Protein AF-A0A521PGP9-F1 (afdb_monomer)

Sequence (151 aa):
MDARTLQEIVEIQVERLSGGAPICATVFEGVVTLTGAVQNDMRRLMIEQELLRLPEVLDVHNHLHVPTHAGDLRTQLLALLEREGVAIAGVRIEAADGAVALSGQATSWFDRDAIERLAWTLPGVRSVENRVGLPPGAVEPDGEGVEISQV

pLDDT: mean 77.93, std 11.8, range [38.09, 90.62]

Secondary structure (DSSP, 8-state):
--HHHHHHHHHHHHHHHHTT--EEEEEETTEEEEEEE-S-HHHHHHHHHHHHTSTT--EEEEEEE-----S-HHHHHHHHHHHHT---TTEEEEEETTEEEEEEE-SSHHHHHHHHHHHHHSTT--EEEEEEEPPTT--------------

Structure (mmCIF, N/CA/C/O backbone):
data_AF-A0A521PGP9-F1
#
_entry.id   AF-A0A521PGP9-F1
#
loop_
_atom_site.group_PDB
_atom_site.id
_atom_site.type_symbol
_atom_site.label_atom_id
_atom_site.label_alt_id
_atom_site.label_comp_id
_atom_site.label_asym_id
_atom_site.label_entity_id
_atom_site.label_seq_id
_atom_site.pdbx_PDB_ins_code
_atom_site.Cartn_x
_atom_site.Cartn_y
_atom_site.Cartn_z
_atom_site.occupancy
_atom_site.B_iso_or_equiv
_atom_site.auth_seq_id
_atom_site.auth_comp_id
_atom_site.auth_asym_id
_atom_site.auth_atom_id
_atom_site.pdbx_PDB_model_num
ATOM 1 N N . MET A 1 1 ? -11.113 -7.554 28.608 1.00 63.53 1 MET A N 1
ATOM 2 C CA . MET A 1 1 ? -10.274 -6.346 28.595 1.00 63.53 1 MET A CA 1
ATOM 3 C C . MET A 1 1 ? -11.231 -5.181 28.352 1.00 63.53 1 MET A C 1
ATOM 5 O O . MET A 1 1 ? -12.329 -5.393 27.850 1.00 63.53 1 MET A O 1
ATOM 9 N N . ASP A 1 2 ? -10.977 -4.010 28.935 1.00 79.38 2 ASP A N 1
ATOM 10 C CA . ASP A 1 2 ? -11.988 -2.944 28.953 1.00 79.38 2 ASP A CA 1
ATOM 11 C C . ASP A 1 2 ? -12.092 -2.268 27.577 1.00 79.38 2 ASP A C 1
ATOM 13 O O . ASP A 1 2 ? -11.083 -2.095 26.893 1.00 79.38 2 ASP A O 1
ATOM 17 N N . ALA A 1 3 ? -13.291 -1.819 27.184 1.00 71.69 3 ALA A N 1
ATOM 18 C CA . ALA A 1 3 ? -13.525 -1.185 25.875 1.00 71.69 3 ALA A CA 1
ATOM 19 C C . ALA A 1 3 ? -12.586 0.008 25.601 1.00 71.69 3 ALA A C 1
ATOM 21 O O . ALA A 1 3 ? -12.207 0.267 24.462 1.00 71.69 3 ALA A O 1
ATOM 22 N N . ARG A 1 4 ? -12.163 0.703 26.665 1.00 79.12 4 ARG A N 1
ATOM 23 C CA . ARG A 1 4 ? -11.192 1.804 26.606 1.00 79.12 4 ARG A CA 1
ATOM 24 C C . ARG A 1 4 ? -9.796 1.328 26.195 1.00 79.12 4 ARG A C 1
ATOM 26 O O . ARG A 1 4 ? -9.182 1.928 25.325 1.00 79.12 4 ARG A O 1
ATOM 33 N N . THR A 1 5 ? -9.341 0.220 26.777 1.00 85.50 5 THR A N 1
ATOM 34 C CA . THR A 1 5 ? -8.040 -0.389 26.477 1.00 85.50 5 THR A CA 1
ATOM 35 C C . THR A 1 5 ? -8.012 -0.956 25.063 1.00 85.50 5 THR A C 1
ATOM 37 O O . THR A 1 5 ? -7.015 -0.805 24.364 1.00 85.50 5 THR A O 1
ATOM 40 N N . LEU A 1 6 ? -9.113 -1.570 24.614 1.00 83.69 6 LEU A N 1
ATOM 41 C CA . LEU A 1 6 ? -9.234 -2.033 23.232 1.00 83.69 6 LEU A CA 1
ATOM 42 C C . LEU A 1 6 ? -9.138 -0.867 22.247 1.00 83.69 6 LEU A C 1
ATOM 44 O O . LEU A 1 6 ? -8.407 -0.961 21.264 1.00 83.69 6 LEU A O 1
ATOM 48 N N . GLN A 1 7 ? -9.820 0.243 22.535 1.00 84.75 7 GLN A N 1
ATOM 49 C CA . GLN A 1 7 ? -9.744 1.429 21.695 1.00 84.75 7 GLN A CA 1
ATOM 50 C C . GLN A 1 7 ? -8.325 2.010 21.622 1.00 84.75 7 GLN A C 1
ATOM 52 O O . GLN A 1 7 ? -7.854 2.277 20.520 1.00 84.75 7 GLN A O 1
ATOM 57 N N . GLU A 1 8 ? -7.615 2.132 22.746 1.00 85.38 8 GLU A N 1
ATOM 58 C CA . GLU A 1 8 ? -6.223 2.607 22.745 1.00 85.38 8 GLU A CA 1
ATOM 59 C C . GLU A 1 8 ? -5.308 1.712 21.893 1.00 85.38 8 GLU A C 1
ATOM 61 O O . GLU A 1 8 ? -4.505 2.216 21.108 1.00 85.38 8 GLU A O 1
ATOM 66 N N . ILE A 1 9 ? -5.450 0.384 21.982 1.00 86.69 9 ILE A N 1
ATOM 67 C CA . ILE A 1 9 ? -4.660 -0.550 21.163 1.00 86.69 9 ILE A CA 1
ATOM 68 C C . ILE A 1 9 ? -4.977 -0.385 19.677 1.00 86.69 9 ILE A C 1
ATOM 70 O O . ILE A 1 9 ? -4.061 -0.363 18.852 1.00 86.69 9 ILE A O 1
ATOM 74 N N . VAL A 1 10 ? -6.260 -0.272 19.332 1.00 87.00 10 VAL A N 1
ATOM 75 C CA . VAL A 1 10 ? -6.703 -0.082 17.949 1.00 87.00 10 VAL A CA 1
ATOM 76 C C . VAL A 1 10 ? -6.171 1.234 17.385 1.00 87.00 10 VAL A C 1
ATOM 78 O O . VAL A 1 10 ? -5.618 1.222 16.287 1.00 87.00 10 VAL A O 1
ATOM 81 N N . GLU A 1 11 ? -6.269 2.343 18.123 1.00 84.19 11 GLU A N 1
ATOM 82 C CA . GLU A 1 11 ? -5.721 3.638 17.696 1.00 84.19 11 GLU A CA 1
ATOM 83 C C . GLU A 1 11 ? -4.210 3.552 17.447 1.00 84.19 11 GLU A C 1
ATOM 85 O O . GLU A 1 11 ? -3.751 3.937 16.372 1.00 84.19 11 GLU A O 1
ATOM 90 N N . ILE A 1 12 ? -3.445 2.944 18.361 1.00 86.31 12 ILE A N 1
ATOM 91 C CA . ILE A 1 12 ? -1.990 2.774 18.205 1.00 86.31 12 ILE A CA 1
ATOM 92 C C . ILE A 1 12 ? -1.647 1.918 16.973 1.00 86.31 12 ILE A C 1
ATOM 94 O O . ILE A 1 12 ? -0.735 2.255 16.212 1.00 86.31 12 ILE A O 1
ATOM 98 N N . GLN A 1 13 ? -2.356 0.805 16.752 1.00 84.69 13 GLN A N 1
ATOM 99 C CA . GLN A 1 13 ? -2.129 -0.055 15.585 1.00 84.69 13 GLN A CA 1
ATOM 100 C C . GLN A 1 13 ? -2.447 0.674 14.282 1.00 84.69 13 GLN A C 1
ATOM 102 O O . GLN A 1 13 ? -1.658 0.632 13.336 1.00 84.69 13 GLN A O 1
ATOM 107 N N . VAL A 1 14 ? -3.582 1.372 14.240 1.00 84.62 14 VAL A N 1
ATOM 108 C CA . VAL A 1 14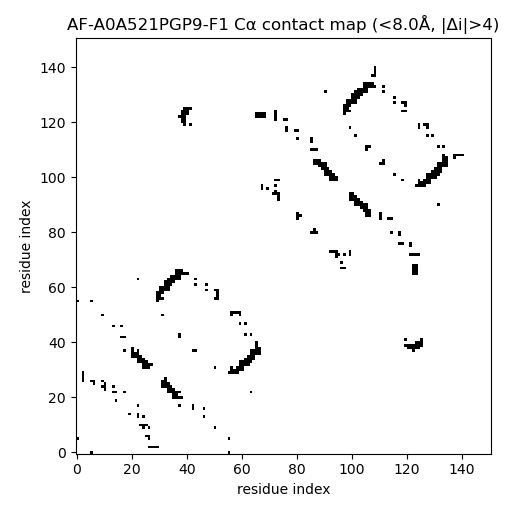 ? -4.018 2.120 13.062 1.00 84.62 14 VAL A CA 1
ATOM 109 C C . VAL A 1 14 ? -3.051 3.255 12.755 1.00 84.62 14 VAL A C 1
ATOM 111 O O . VAL A 1 14 ? -2.688 3.412 11.595 1.00 84.62 14 VAL A O 1
ATOM 114 N N . GLU A 1 15 ? -2.563 3.992 13.751 1.00 81.69 15 GLU A N 1
ATOM 115 C CA . GLU A 1 15 ? -1.580 5.065 13.554 1.00 81.69 15 GLU A CA 1
ATOM 116 C C . GLU A 1 15 ? -0.253 4.541 12.983 1.00 81.69 15 GLU A C 1
ATOM 118 O O . GLU A 1 15 ? 0.360 5.147 12.101 1.00 81.69 15 GLU A O 1
ATOM 123 N N . ARG A 1 16 ? 0.161 3.348 13.412 1.00 82.06 16 ARG A N 1
ATOM 124 C CA . ARG A 1 16 ? 1.368 2.693 12.902 1.00 82.06 16 ARG A CA 1
ATOM 125 C C . ARG A 1 16 ? 1.200 2.206 11.459 1.00 82.06 16 ARG A C 1
ATOM 127 O O . ARG A 1 16 ? 2.120 2.322 10.650 1.00 82.06 16 ARG A O 1
ATOM 134 N N . LEU A 1 17 ? 0.024 1.678 11.122 1.00 76.81 17 LEU A N 1
ATOM 135 C CA . LEU A 1 17 ? -0.290 1.149 9.790 1.00 76.81 17 LEU A CA 1
ATOM 136 C C . LEU A 1 17 ? -0.684 2.245 8.787 1.00 76.81 17 LEU A C 1
ATOM 138 O O . LEU A 1 17 ? -0.480 2.081 7.583 1.00 76.81 17 LEU A O 1
ATOM 142 N N . SER A 1 18 ? -1.209 3.377 9.262 1.00 71.62 18 SER A N 1
ATOM 143 C CA . SER A 1 18 ? -1.638 4.506 8.433 1.00 71.62 18 SER A CA 1
ATOM 144 C C . SER A 1 18 ? -0.465 5.231 7.779 1.00 71.62 18 SER A C 1
ATOM 146 O O . SER A 1 18 ? -0.644 5.870 6.741 1.00 71.62 18 SER A O 1
ATOM 148 N N . GLY A 1 19 ? 0.752 5.115 8.332 1.00 69.50 19 GLY A N 1
ATOM 149 C CA . GLY A 1 19 ? 1.980 5.734 7.820 1.00 69.50 19 GLY A CA 1
ATOM 150 C C . GLY A 1 19 ? 1.809 7.216 7.481 1.00 69.50 19 GLY A C 1
ATOM 151 O O . GLY A 1 19 ? 2.234 7.641 6.408 1.00 69.50 19 GLY A O 1
ATOM 152 N N . GLY A 1 20 ? 1.119 7.955 8.355 1.00 68.69 20 GLY A N 1
ATOM 153 C CA . GLY A 1 20 ? 0.852 9.389 8.210 1.00 68.69 20 GLY A CA 1
ATOM 154 C C . GLY A 1 20 ? -0.462 9.750 7.510 1.00 68.69 20 GLY A C 1
ATOM 155 O O . GLY A 1 20 ? -0.737 10.934 7.325 1.00 68.69 20 GLY A O 1
ATOM 156 N N . ALA A 1 21 ? -1.284 8.773 7.116 1.00 72.31 21 ALA A N 1
ATOM 157 C CA . ALA A 1 21 ? -2.621 9.046 6.599 1.00 72.31 21 ALA A CA 1
ATOM 158 C C . ALA A 1 21 ? -3.607 9.362 7.746 1.00 72.31 21 ALA A C 1
ATOM 160 O O . ALA A 1 21 ? -3.575 8.679 8.773 1.00 72.31 21 ALA A O 1
ATOM 161 N N . PRO A 1 22 ? -4.505 10.355 7.587 1.00 76.62 22 PRO A N 1
ATOM 162 C CA . PRO A 1 22 ? -5.532 10.643 8.580 1.00 76.62 22 PRO A CA 1
ATOM 163 C C . PRO A 1 22 ? -6.598 9.540 8.545 1.00 76.62 22 PRO A C 1
ATOM 165 O O . PRO A 1 22 ? -7.516 9.562 7.719 1.00 76.62 22 PRO A O 1
ATOM 168 N N . ILE A 1 23 ? -6.444 8.556 9.429 1.00 85.44 23 ILE A N 1
ATOM 169 C CA . ILE A 1 23 ? -7.394 7.463 9.631 1.00 85.44 23 ILE A CA 1
ATOM 170 C C . ILE A 1 23 ? -7.990 7.599 11.028 1.00 85.44 23 ILE A C 1
ATOM 172 O O . ILE A 1 23 ? -7.259 7.640 12.013 1.00 85.44 23 ILE A O 1
ATOM 176 N N . CYS A 1 24 ? -9.315 7.637 11.112 1.00 85.25 24 CYS A N 1
ATOM 177 C CA . CYS A 1 24 ? -10.045 7.552 12.367 1.00 85.25 24 CYS A CA 1
ATOM 178 C C . CYS A 1 24 ? -10.536 6.120 12.572 1.00 85.25 24 CYS A C 1
ATOM 180 O O . CYS A 1 24 ? -11.234 5.564 11.719 1.00 85.25 24 CYS A O 1
ATOM 182 N N . ALA A 1 25 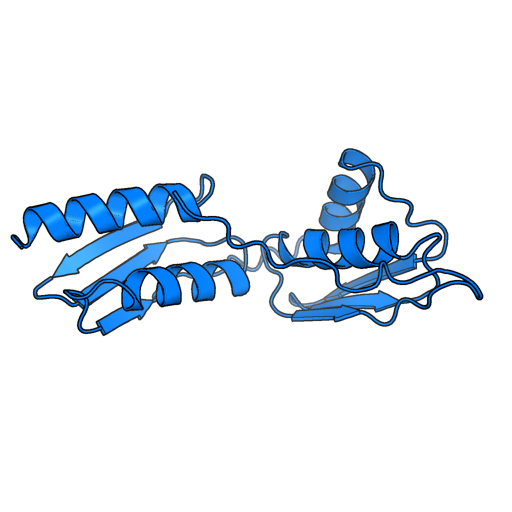? -10.196 5.551 13.725 1.00 88.06 25 ALA A N 1
ATOM 183 C CA . ALA A 1 25 ? -10.699 4.267 14.181 1.00 88.06 25 ALA A CA 1
ATOM 184 C C . ALA A 1 25 ? -11.577 4.471 15.415 1.00 88.06 25 ALA A C 1
ATOM 186 O O . ALA A 1 25 ? -11.268 5.281 16.287 1.00 88.06 25 ALA A O 1
ATOM 187 N N . THR A 1 26 ? -12.699 3.768 15.486 1.00 88.00 26 THR A N 1
ATOM 188 C CA . THR A 1 26 ? -13.610 3.841 16.631 1.00 88.00 26 THR A CA 1
ATOM 189 C C . THR A 1 26 ? -14.061 2.442 16.985 1.00 88.00 26 THR A C 1
ATOM 191 O O . THR A 1 26 ? -14.424 1.674 16.097 1.00 88.00 26 THR A O 1
ATOM 194 N N . VAL A 1 27 ? -14.032 2.105 18.272 1.00 88.31 27 VAL A N 1
ATOM 195 C CA . VAL A 1 27 ? -14.418 0.780 18.753 1.00 88.31 27 VAL A CA 1
ATOM 196 C C . VAL A 1 27 ? -15.715 0.894 19.535 1.00 88.31 27 VAL A C 1
ATOM 198 O O . VAL A 1 27 ? -15.813 1.680 20.475 1.00 88.31 27 VAL A O 1
ATOM 201 N N . PHE A 1 28 ? -16.715 0.107 19.157 1.00 85.50 28 PHE A N 1
ATOM 202 C CA . PHE A 1 28 ? -18.002 0.077 19.837 1.00 85.50 28 PHE A CA 1
ATOM 203 C C . PHE A 1 28 ? -18.471 -1.367 19.999 1.00 85.50 28 PHE A C 1
ATOM 205 O O . PHE A 1 28 ? -18.683 -2.058 19.010 1.00 85.50 28 PHE A O 1
ATOM 212 N N . GLU A 1 29 ? -18.593 -1.834 21.245 1.00 85.31 29 GLU A N 1
ATOM 213 C CA . GLU A 1 29 ? -19.044 -3.199 21.579 1.00 85.31 29 GLU A CA 1
ATOM 214 C C . GLU A 1 29 ? -18.307 -4.319 20.808 1.00 85.31 29 GLU A C 1
ATOM 216 O O . GLU A 1 29 ? -18.907 -5.304 20.392 1.00 85.31 29 GLU A O 1
ATOM 221 N N . GLY A 1 30 ? -16.993 -4.167 20.599 1.00 83.12 30 GLY A N 1
ATOM 222 C CA . GLY A 1 30 ? -16.168 -5.128 19.850 1.00 83.12 30 GLY A CA 1
ATOM 223 C C . GLY A 1 30 ? -16.215 -4.958 18.326 1.00 83.12 30 GLY A C 1
ATOM 224 O O . GLY A 1 30 ? -15.505 -5.664 17.618 1.00 83.12 30 GLY A O 1
ATOM 225 N N . VAL A 1 31 ? -16.993 -4.010 17.802 1.00 88.88 31 VAL A N 1
ATOM 226 C CA . VAL A 1 31 ? -16.997 -3.646 16.380 1.00 88.88 31 VAL A CA 1
ATOM 227 C C . VAL A 1 31 ? -16.048 -2.475 16.152 1.00 88.88 31 VAL A C 1
ATOM 229 O O . VAL A 1 31 ? -16.197 -1.414 16.763 1.00 88.88 31 VAL A O 1
ATOM 232 N N . VAL A 1 32 ? -15.076 -2.645 15.257 1.00 90.00 32 VAL A N 1
ATOM 233 C CA . VAL A 1 32 ? -14.126 -1.590 14.889 1.00 90.00 32 VAL A CA 1
ATOM 234 C C . VAL A 1 32 ? -14.587 -0.920 13.607 1.00 90.00 32 VAL A C 1
ATOM 236 O O . VAL A 1 32 ? -14.661 -1.547 12.559 1.00 90.00 32 VAL A O 1
ATOM 239 N N . THR A 1 33 ? -14.871 0.374 13.662 1.00 90.62 33 THR A N 1
ATOM 240 C CA . THR A 1 33 ? -15.203 1.176 12.483 1.00 90.62 33 THR A CA 1
ATOM 241 C C . THR A 1 33 ? -13.994 1.996 12.062 1.00 90.62 33 THR A C 1
ATOM 243 O O . THR A 1 33 ? -13.471 2.787 12.846 1.00 90.62 33 THR A O 1
ATOM 246 N N . LEU A 1 34 ? -13.562 1.816 10.816 1.00 89.69 34 LEU A N 1
ATOM 247 C CA . LEU A 1 34 ? -12.452 2.544 10.211 1.00 89.69 34 LEU A CA 1
ATOM 248 C C . LEU A 1 34 ? -12.981 3.529 9.181 1.00 89.69 34 LEU A C 1
ATOM 250 O O . LEU A 1 34 ? -13.707 3.148 8.266 1.00 89.69 34 LEU A O 1
ATOM 254 N N . THR A 1 35 ? -12.575 4.788 9.296 1.00 87.75 35 THR A N 1
ATOM 255 C CA . THR A 1 35 ? -12.947 5.858 8.366 1.00 87.75 35 THR A CA 1
ATOM 256 C C . THR A 1 35 ? -11.729 6.698 8.024 1.00 87.75 35 THR A C 1
ATOM 258 O O . THR A 1 35 ? -10.864 6.932 8.863 1.00 87.75 35 THR A O 1
ATOM 261 N N . GLY A 1 36 ? -11.635 7.148 6.777 1.00 82.75 36 GLY A N 1
ATOM 262 C CA . GLY A 1 36 ? -10.515 7.970 6.331 1.00 82.75 36 GLY A CA 1
ATOM 263 C C . GLY A 1 36 ? -10.063 7.632 4.922 1.00 82.75 36 GLY A C 1
ATOM 264 O O . GLY A 1 36 ? -10.734 6.895 4.193 1.00 82.75 36 GLY A O 1
ATOM 265 N N . ALA A 1 37 ? -8.923 8.207 4.554 1.00 77.25 37 ALA A N 1
ATOM 266 C CA . ALA A 1 37 ? -8.269 7.965 3.280 1.00 77.25 37 ALA A CA 1
ATOM 267 C C . ALA A 1 37 ? -7.046 7.072 3.491 1.00 77.25 37 ALA A C 1
ATOM 269 O O . ALA A 1 37 ? -6.248 7.308 4.397 1.00 77.25 37 ALA A O 1
ATOM 270 N N . VAL A 1 38 ? -6.879 6.070 2.638 1.00 77.88 38 VAL A N 1
ATOM 271 C CA . VAL A 1 38 ? -5.705 5.193 2.640 1.00 77.88 38 VAL A CA 1
ATOM 272 C C . VAL A 1 38 ? -4.987 5.252 1.318 1.00 77.88 38 VAL A C 1
ATOM 274 O O . VAL A 1 38 ? -5.579 5.525 0.284 1.00 77.88 38 VAL A O 1
ATOM 277 N N . GLN A 1 39 ? -3.686 4.998 1.364 1.00 70.19 39 GLN A N 1
ATOM 278 C CA . GLN A 1 39 ? -2.834 5.082 0.188 1.00 70.19 39 GLN A CA 1
ATOM 279 C C . GLN A 1 39 ? -3.291 4.056 -0.854 1.00 70.19 39 GLN A C 1
ATOM 281 O O . GLN A 1 39 ? -3.650 4.441 -1.954 1.00 70.19 39 GLN A O 1
ATOM 286 N N . ASN A 1 40 ? -3.393 2.776 -0.515 1.00 72.94 40 ASN A N 1
ATOM 287 C CA . ASN A 1 40 ? -3.760 1.731 -1.471 1.00 72.94 40 ASN A CA 1
ATOM 288 C C . ASN A 1 40 ? -4.685 0.679 -0.846 1.00 72.94 40 ASN A C 1
ATOM 290 O O . ASN A 1 40 ? -4.847 0.620 0.379 1.00 72.94 40 ASN A O 1
ATOM 294 N N . ASP A 1 41 ? -5.278 -0.158 -1.699 1.00 74.94 41 ASP A N 1
ATOM 295 C CA . ASP A 1 41 ? -6.191 -1.220 -1.263 1.00 74.94 41 ASP A CA 1
ATOM 296 C C . ASP A 1 41 ? -5.475 -2.304 -0.442 1.00 74.94 41 ASP A C 1
ATOM 298 O O . ASP A 1 41 ? -6.058 -2.872 0.478 1.00 74.94 41 ASP A O 1
ATOM 302 N N . MET A 1 42 ? -4.188 -2.556 -0.693 1.00 76.62 42 MET A N 1
ATOM 303 C CA . MET A 1 42 ? -3.424 -3.528 0.093 1.00 76.62 42 MET A CA 1
ATOM 304 C C . MET A 1 42 ? -3.301 -3.088 1.560 1.00 76.62 42 MET A C 1
ATOM 306 O O . MET A 1 42 ? -3.482 -3.888 2.473 1.00 76.62 42 MET A O 1
ATOM 310 N N . ARG A 1 43 ? -3.060 -1.798 1.806 1.00 80.00 43 ARG A N 1
ATOM 311 C CA . ARG A 1 43 ? -2.980 -1.199 3.143 1.00 80.00 43 ARG A CA 1
ATOM 312 C C . ARG A 1 43 ? -4.339 -1.195 3.821 1.00 80.00 43 ARG A C 1
ATOM 314 O O . ARG A 1 43 ? -4.421 -1.514 5.002 1.00 80.00 43 ARG A O 1
ATOM 321 N N . ARG A 1 44 ? -5.397 -0.899 3.059 1.00 82.31 44 ARG A N 1
ATOM 322 C CA . ARG A 1 44 ? -6.783 -1.032 3.517 1.00 82.31 44 ARG A CA 1
ATOM 323 C C . ARG A 1 44 ? -7.057 -2.435 4.062 1.00 82.31 44 ARG A C 1
ATOM 325 O O . ARG A 1 44 ? -7.603 -2.554 5.155 1.00 82.31 44 ARG A O 1
ATOM 332 N N . LEU A 1 45 ? -6.663 -3.462 3.308 1.00 82.12 45 LEU A N 1
ATOM 333 C CA . LEU A 1 45 ? -6.875 -4.863 3.663 1.00 82.12 45 LEU A CA 1
ATOM 334 C C . LEU A 1 45 ? -5.975 -5.307 4.826 1.00 82.12 45 LEU A C 1
ATOM 336 O O . LEU A 1 45 ? -6.424 -6.024 5.713 1.00 82.12 45 LEU A O 1
ATOM 340 N N . MET A 1 46 ? -4.716 -4.862 4.852 1.00 83.31 46 MET A N 1
ATOM 341 C CA . MET A 1 46 ? -3.789 -5.165 5.947 1.00 83.31 46 MET A CA 1
ATOM 342 C C . MET A 1 46 ? -4.288 -4.627 7.287 1.00 83.31 46 MET A C 1
ATOM 344 O O . MET A 1 46 ? -4.236 -5.348 8.279 1.00 83.31 46 MET A O 1
ATOM 348 N N . ILE A 1 47 ? -4.789 -3.387 7.318 1.00 85.44 47 ILE A N 1
ATOM 349 C CA . ILE A 1 47 ? -5.347 -2.791 8.540 1.00 85.44 47 ILE A CA 1
ATOM 350 C C . ILE A 1 47 ? -6.520 -3.629 9.045 1.00 85.44 47 ILE A C 1
ATOM 352 O O . ILE A 1 47 ? -6.572 -3.974 10.220 1.00 85.44 47 ILE A O 1
ATOM 356 N N . GLU A 1 48 ? -7.437 -3.991 8.154 1.00 86.94 48 GLU A N 1
ATOM 357 C CA . GLU A 1 48 ? -8.583 -4.829 8.495 1.00 86.94 48 GLU A CA 1
ATOM 358 C C . GLU A 1 48 ? -8.159 -6.187 9.066 1.00 86.94 48 GLU A C 1
ATOM 360 O O . GLU A 1 48 ? -8.641 -6.584 10.125 1.00 86.94 48 GLU A O 1
ATOM 365 N N . GLN A 1 49 ? -7.212 -6.873 8.418 1.00 85.88 49 GLN A N 1
ATOM 366 C CA . GLN A 1 49 ? -6.739 -8.172 8.895 1.00 85.88 49 GLN A CA 1
ATOM 367 C C . GLN A 1 49 ? -6.021 -8.099 10.241 1.00 85.88 49 GLN A C 1
ATOM 369 O O . GLN A 1 49 ? -6.223 -8.978 11.075 1.00 85.88 49 GLN A O 1
ATOM 374 N N . GLU A 1 50 ? -5.197 -7.077 10.474 1.00 84.88 50 GLU A N 1
ATOM 375 C CA . GLU A 1 50 ? -4.523 -6.910 11.765 1.00 84.88 50 GLU A CA 1
ATOM 376 C C . GLU A 1 50 ? -5.516 -6.660 12.899 1.00 84.88 50 GLU A C 1
ATOM 378 O O . GLU A 1 50 ? -5.346 -7.186 13.997 1.00 84.88 50 GLU A O 1
ATOM 383 N N . LEU A 1 51 ? -6.589 -5.916 12.631 1.00 85.44 51 LEU A N 1
ATOM 384 C CA . LEU A 1 51 ? -7.627 -5.661 13.625 1.00 85.44 51 LEU A CA 1
ATOM 385 C C . LEU A 1 51 ? -8.469 -6.907 13.897 1.00 85.44 51 LEU A C 1
ATOM 387 O O . LEU A 1 51 ? -8.750 -7.194 15.055 1.00 85.44 51 LEU A O 1
ATOM 391 N N . LEU A 1 52 ? -8.793 -7.693 12.867 1.00 85.75 52 LEU A N 1
ATOM 392 C CA . LEU A 1 52 ? -9.493 -8.975 13.019 1.00 85.75 52 LEU A CA 1
ATOM 393 C C . LEU A 1 52 ? -8.683 -10.026 13.796 1.00 85.75 52 LEU A C 1
ATOM 395 O O . LEU A 1 52 ? -9.264 -10.974 14.320 1.00 85.75 52 LEU A O 1
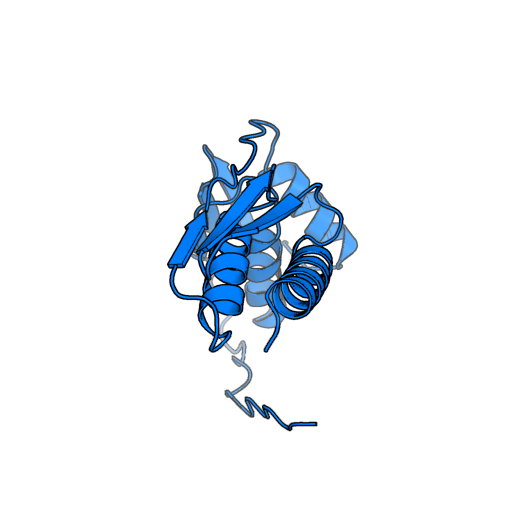ATOM 399 N N . ARG A 1 53 ? -7.353 -9.888 13.896 1.00 84.81 53 ARG A N 1
ATOM 400 C CA . ARG A 1 53 ? -6.533 -10.768 14.750 1.00 84.81 53 ARG A CA 1
ATOM 401 C C . ARG A 1 53 ? -6.680 -10.473 16.242 1.00 84.81 53 ARG A C 1
ATOM 403 O O . ARG A 1 53 ? -6.256 -11.298 17.053 1.00 84.81 53 ARG A O 1
ATOM 410 N N . LEU A 1 54 ? -7.226 -9.320 16.625 1.00 84.12 54 LEU A N 1
ATOM 411 C CA . LEU A 1 54 ? -7.395 -8.976 18.032 1.00 84.12 54 LEU A CA 1
ATOM 412 C C . LEU A 1 54 ? -8.563 -9.781 18.629 1.00 84.12 54 LEU A C 1
ATOM 414 O O . LEU A 1 54 ? -9.665 -9.753 18.090 1.00 84.12 54 LEU A O 1
ATOM 418 N N . PRO A 1 55 ? -8.368 -10.461 19.772 1.00 77.25 55 PRO A N 1
ATOM 419 C CA . PRO A 1 55 ? -9.346 -11.410 20.309 1.00 77.25 55 PRO A CA 1
ATOM 420 C C . PRO A 1 55 ? -10.668 -10.776 20.771 1.00 77.25 55 PRO A C 1
ATOM 422 O O . PRO A 1 55 ? -11.650 -11.492 20.940 1.00 77.25 55 PRO A O 1
ATOM 425 N N . GLU A 1 56 ? -10.706 -9.459 20.995 1.00 82.50 56 GLU A N 1
ATOM 426 C CA . GLU A 1 56 ? -11.923 -8.726 21.383 1.00 82.50 56 GLU A CA 1
ATOM 427 C C . GLU A 1 56 ? -12.623 -8.026 20.208 1.00 82.50 56 GLU A C 1
ATOM 429 O O . GLU A 1 56 ? -13.649 -7.374 20.406 1.00 82.50 56 GLU A O 1
ATOM 434 N N . VAL A 1 57 ? -12.084 -8.150 18.992 1.00 86.38 57 VAL A N 1
ATOM 435 C CA . VAL A 1 57 ? -12.708 -7.614 17.783 1.00 86.38 57 VAL A CA 1
ATOM 436 C C . VAL A 1 57 ? -13.652 -8.669 17.216 1.00 86.38 57 VAL A C 1
ATOM 438 O O . VAL A 1 57 ? -13.232 -9.737 16.780 1.00 86.38 57 VAL A O 1
ATOM 441 N N . LEU A 1 58 ? -14.946 -8.368 17.256 1.00 85.25 58 LEU A N 1
ATOM 442 C CA . LEU A 1 58 ? -16.015 -9.201 16.708 1.00 85.25 58 LEU A CA 1
ATOM 443 C C . LEU A 1 58 ? -16.211 -8.945 15.213 1.00 85.25 58 LEU A C 1
ATOM 445 O O . LEU A 1 58 ? -16.478 -9.885 14.469 1.00 85.25 58 LEU A O 1
ATOM 449 N N . ASP A 1 59 ? -16.096 -7.684 14.790 1.00 85.62 59 ASP A N 1
ATOM 450 C CA . ASP A 1 59 ? -16.281 -7.282 13.395 1.00 85.62 59 ASP A CA 1
ATOM 451 C C . ASP A 1 59 ? -15.502 -5.998 13.065 1.00 85.62 59 ASP A C 1
ATOM 453 O O . ASP A 1 59 ? -15.199 -5.192 13.953 1.00 85.62 59 ASP A O 1
ATOM 457 N N . VAL A 1 60 ? -15.184 -5.793 11.784 1.00 88.56 60 VAL A N 1
ATOM 458 C CA . VAL A 1 60 ? -14.471 -4.607 11.288 1.00 88.56 60 VAL A CA 1
ATOM 459 C C . VAL A 1 60 ? -15.234 -3.967 10.131 1.00 88.56 60 VAL A C 1
ATOM 461 O O . VAL A 1 60 ? -15.268 -4.460 9.007 1.00 88.56 60 VAL A O 1
ATOM 464 N N . HIS A 1 61 ? -15.798 -2.791 10.384 1.00 90.19 61 HIS A N 1
ATOM 465 C CA . HIS A 1 61 ? -16.443 -1.956 9.380 1.00 90.19 61 HIS A CA 1
ATOM 466 C C . HIS A 1 61 ? -15.413 -1.060 8.685 1.00 90.19 61 HIS A C 1
ATOM 468 O O . HIS A 1 61 ? -15.083 0.039 9.141 1.00 90.19 61 HIS A O 1
ATOM 474 N N . ASN A 1 62 ? -14.898 -1.536 7.553 1.00 84.81 62 ASN A N 1
ATOM 475 C CA . ASN A 1 62 ? -13.866 -0.851 6.783 1.00 84.81 62 ASN A CA 1
ATOM 476 C C . ASN A 1 62 ? -14.445 0.146 5.756 1.00 84.81 62 ASN A C 1
ATOM 478 O O . ASN A 1 62 ? -14.666 -0.194 4.588 1.00 84.81 62 ASN A O 1
ATOM 482 N N . HIS A 1 63 ? -14.624 1.405 6.169 1.00 84.44 63 HIS A N 1
ATOM 483 C CA . HIS A 1 63 ? -15.038 2.527 5.311 1.00 84.44 63 HIS A CA 1
ATOM 484 C C . HIS A 1 63 ? -13.853 3.381 4.826 1.00 84.44 63 HIS A C 1
ATOM 486 O O . HIS A 1 63 ? -14.004 4.572 4.537 1.00 84.44 63 HIS A O 1
ATOM 492 N N . LEU A 1 64 ? -12.658 2.793 4.741 1.00 82.12 64 LEU A N 1
ATOM 493 C CA . LEU A 1 64 ? -11.493 3.466 4.182 1.00 82.12 64 LEU A CA 1
ATOM 494 C C . LEU A 1 64 ? -11.644 3.576 2.665 1.00 82.12 64 LEU A C 1
ATOM 496 O O . LEU A 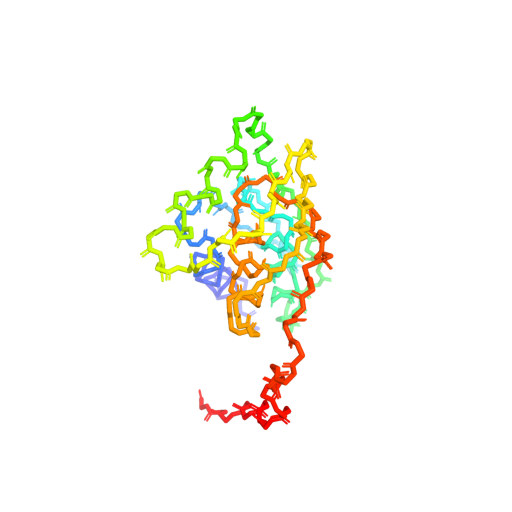1 64 ? -11.944 2.591 1.987 1.00 82.12 64 LEU A O 1
ATOM 500 N N . HIS A 1 65 ? -11.420 4.771 2.127 1.00 74.25 65 HIS A N 1
ATOM 501 C CA . HIS A 1 65 ? -11.408 4.991 0.686 1.00 74.25 65 HIS A CA 1
ATOM 502 C C . HIS A 1 65 ? -9.983 5.238 0.207 1.00 74.25 65 HIS A C 1
ATOM 504 O O . HIS A 1 65 ? -9.201 5.941 0.847 1.00 74.25 65 HIS A O 1
ATOM 510 N N . VAL A 1 66 ? -9.650 4.670 -0.944 1.00 71.12 66 VAL A N 1
ATOM 511 C CA . VAL A 1 66 ? -8.414 4.996 -1.644 1.00 71.12 66 VAL A CA 1
ATOM 512 C C . VAL A 1 66 ? -8.716 6.205 -2.528 1.00 71.12 66 VAL A C 1
ATOM 514 O O . VAL A 1 66 ? -9.543 6.081 -3.435 1.00 71.12 66 VAL A O 1
ATOM 517 N N . PRO A 1 67 ? -8.125 7.388 -2.278 1.00 62.72 67 PRO A N 1
ATOM 518 C CA . PRO A 1 67 ? -8.368 8.541 -3.119 1.00 62.72 67 PRO A CA 1
ATOM 519 C C . PRO A 1 67 ? -7.773 8.251 -4.497 1.00 62.72 67 PRO A C 1
ATOM 521 O O . PRO A 1 67 ? -6.554 8.202 -4.666 1.00 62.72 67 PRO A O 1
ATOM 524 N N . THR A 1 68 ? -8.641 8.055 -5.489 1.00 52.16 68 THR A N 1
ATOM 525 C CA . THR A 1 68 ? -8.278 7.936 -6.903 1.00 52.16 68 THR A CA 1
ATOM 526 C C . THR A 1 68 ? -7.750 9.277 -7.390 1.00 52.16 68 THR A C 1
ATOM 528 O O . THR A 1 68 ? -8.472 10.067 -7.996 1.00 52.16 68 THR A O 1
ATOM 531 N N . HIS A 1 69 ? -6.486 9.573 -7.104 1.00 52.78 69 HIS A N 1
ATOM 532 C CA . HIS A 1 69 ? -5.800 10.634 -7.816 1.00 52.78 69 HIS A CA 1
ATOM 533 C C . HIS A 1 69 ? -5.486 10.093 -9.205 1.00 52.78 69 HIS A C 1
ATOM 535 O O . HIS A 1 69 ? -4.578 9.290 -9.383 1.00 52.78 69 HIS A O 1
ATOM 541 N N . ALA A 1 70 ? -6.236 10.567 -10.198 1.00 44.25 70 ALA A N 1
ATOM 542 C CA . ALA A 1 70 ? -5.965 10.385 -11.623 1.00 44.25 70 ALA A CA 1
ATOM 543 C C . ALA A 1 70 ? -4.664 11.089 -12.089 1.00 44.25 70 ALA A C 1
ATOM 545 O O . ALA A 1 70 ? -4.527 11.427 -13.260 1.00 44.25 70 ALA A O 1
ATOM 546 N N . GLY A 1 71 ? -3.732 11.368 -11.172 1.00 56.09 71 GLY A N 1
ATOM 547 C CA . GLY A 1 71 ? -2.404 11.890 -11.474 1.00 56.09 71 GLY A CA 1
ATOM 548 C C . GLY A 1 71 ? -1.446 10.736 -11.736 1.00 56.09 71 GLY A C 1
ATOM 549 O O . GLY A 1 71 ? -1.545 9.707 -11.072 1.00 56.09 71 GLY A O 1
ATOM 550 N N . ASP A 1 72 ? -0.540 10.911 -12.702 1.00 68.25 72 ASP A N 1
ATOM 551 C CA . ASP A 1 72 ? 0.355 9.892 -13.258 1.00 68.25 72 ASP A CA 1
ATOM 552 C C . ASP A 1 72 ? 0.981 8.964 -12.194 1.00 68.25 72 ASP A C 1
ATOM 554 O O . ASP A 1 72 ? 2.085 9.205 -11.703 1.00 68.25 72 ASP A O 1
ATOM 558 N N . LEU A 1 73 ? 0.304 7.855 -11.866 1.00 77.88 73 LEU A N 1
ATOM 559 C CA . LEU A 1 73 ? 0.836 6.759 -11.042 1.00 77.88 73 LEU A CA 1
ATOM 560 C C . LEU A 1 73 ? 2.195 6.303 -11.575 1.00 77.88 73 LEU A C 1
ATOM 562 O O . LEU A 1 73 ? 3.112 6.016 -10.814 1.00 77.88 73 LEU A O 1
ATOM 566 N N . ARG A 1 74 ? 2.340 6.333 -12.903 1.00 79.44 74 ARG A N 1
ATOM 567 C CA . ARG A 1 74 ? 3.604 6.135 -13.602 1.00 79.44 74 ARG A CA 1
ATOM 568 C C . ARG A 1 74 ? 4.687 7.104 -13.123 1.00 79.44 74 ARG A C 1
ATOM 570 O O . ARG A 1 74 ? 5.767 6.655 -12.765 1.00 79.44 74 ARG A O 1
ATOM 577 N N . THR A 1 75 ? 4.423 8.408 -13.110 1.00 80.19 75 THR A N 1
ATOM 578 C CA . THR A 1 75 ? 5.393 9.429 -12.678 1.00 80.19 75 THR A CA 1
ATOM 579 C C . THR A 1 75 ? 5.744 9.276 -11.202 1.00 80.19 75 THR A C 1
ATOM 581 O O . THR A 1 75 ? 6.912 9.388 -10.843 1.00 80.19 75 THR A O 1
ATOM 584 N N . GLN A 1 76 ? 4.764 8.957 -10.354 1.00 81.06 76 GLN A N 1
ATOM 585 C CA . GLN A 1 76 ? 5.011 8.690 -8.935 1.00 81.06 76 GLN A CA 1
ATOM 586 C C . GLN A 1 76 ? 5.886 7.447 -8.736 1.00 81.06 76 GLN A C 1
ATOM 588 O O . GLN A 1 76 ? 6.825 7.487 -7.943 1.00 81.06 76 GLN A O 1
ATOM 593 N N . LEU A 1 77 ? 5.627 6.373 -9.491 1.00 84.31 77 LEU A N 1
ATOM 594 C CA . LEU A 1 77 ? 6.449 5.166 -9.448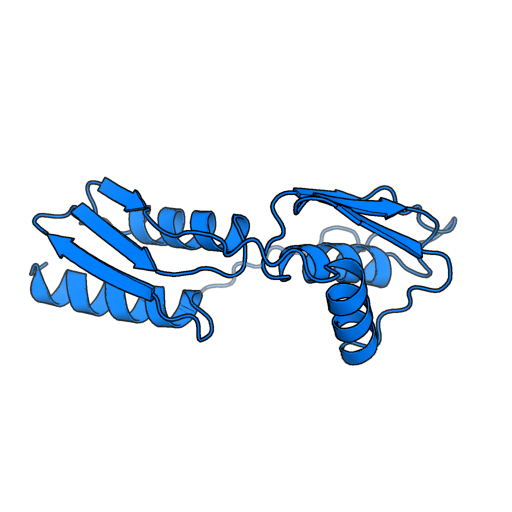 1.00 84.31 77 LEU A CA 1
ATOM 595 C C . LEU A 1 77 ? 7.874 5.450 -9.901 1.00 84.31 77 LEU A C 1
ATOM 597 O O . LEU A 1 77 ? 8.816 5.049 -9.233 1.00 84.31 77 LEU A O 1
ATOM 601 N N . LEU A 1 78 ? 8.029 6.177 -11.007 1.00 83.44 78 LEU A N 1
ATOM 602 C CA . LEU A 1 78 ? 9.337 6.567 -11.526 1.00 83.44 78 LEU A CA 1
ATOM 603 C C . LEU A 1 78 ? 10.129 7.380 -10.498 1.00 83.44 78 LEU A C 1
ATOM 605 O O . LEU A 1 78 ? 11.284 7.059 -10.243 1.00 83.44 78 LEU A O 1
ATOM 609 N N . ALA A 1 79 ? 9.504 8.376 -9.867 1.00 82.81 79 ALA A N 1
ATOM 610 C CA . ALA A 1 79 ? 10.152 9.191 -8.842 1.00 82.81 79 ALA A CA 1
ATOM 611 C C . ALA A 1 79 ? 10.559 8.365 -7.611 1.00 82.81 79 ALA A C 1
ATOM 613 O O . ALA A 1 79 ? 11.634 8.569 -7.050 1.00 82.81 79 ALA A O 1
ATOM 614 N N . LEU A 1 80 ? 9.713 7.418 -7.195 1.00 84.00 80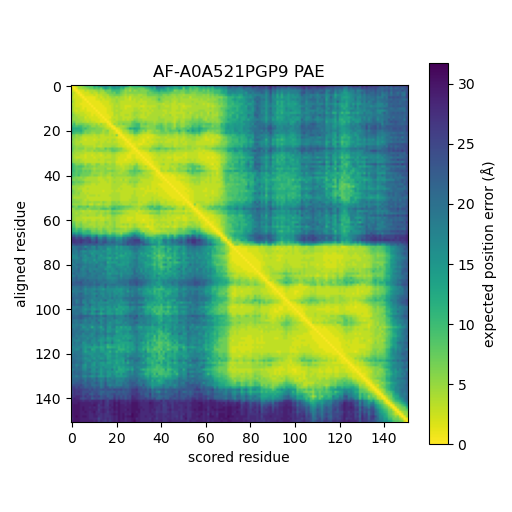 LEU A N 1
ATOM 615 C CA . LEU A 1 80 ? 10.005 6.530 -6.075 1.00 84.00 80 LEU A CA 1
ATOM 616 C C . LEU A 1 80 ? 11.162 5.577 -6.402 1.00 84.00 80 LEU A C 1
ATOM 618 O O . LEU A 1 80 ? 12.069 5.421 -5.594 1.00 84.00 80 LEU A O 1
ATOM 622 N N . LEU A 1 81 ? 11.169 4.992 -7.599 1.00 86.31 81 LEU A N 1
ATOM 623 C CA . LEU A 1 81 ? 12.236 4.098 -8.052 1.00 86.31 81 LEU A CA 1
ATOM 624 C C . LEU A 1 81 ? 13.574 4.816 -8.190 1.00 86.31 81 LEU A C 1
ATOM 626 O O . LEU A 1 81 ? 14.597 4.276 -7.781 1.00 86.31 81 LEU A O 1
ATOM 630 N N . GLU A 1 82 ? 13.562 6.045 -8.705 1.00 85.50 82 GLU A N 1
ATOM 631 C CA . GLU A 1 82 ? 14.757 6.885 -8.778 1.00 85.50 82 GLU A CA 1
ATOM 632 C C . GLU A 1 82 ? 15.301 7.197 -7.377 1.00 85.50 82 GLU A C 1
ATOM 634 O O . GLU A 1 82 ? 16.506 7.109 -7.147 1.00 85.50 82 GLU A O 1
ATOM 639 N N . ARG A 1 83 ? 14.411 7.479 -6.415 1.00 83.94 83 ARG A N 1
ATOM 640 C CA . ARG A 1 83 ? 14.784 7.735 -5.018 1.00 83.94 83 ARG A CA 1
ATOM 641 C C . ARG A 1 83 ? 15.409 6.518 -4.336 1.00 83.94 83 ARG A C 1
ATOM 643 O O . ARG A 1 83 ? 16.364 6.677 -3.583 1.00 83.94 83 ARG A O 1
ATOM 650 N N . GLU A 1 84 ? 14.871 5.327 -4.583 1.00 82.62 84 GLU A N 1
ATOM 651 C CA . GLU A 1 84 ? 15.386 4.068 -4.026 1.00 82.62 84 GLU A CA 1
ATOM 652 C C . GLU A 1 84 ? 16.585 3.514 -4.828 1.00 82.62 84 GLU A C 1
ATOM 654 O O . GLU A 1 84 ? 17.196 2.529 -4.423 1.00 82.62 84 GLU A O 1
ATOM 659 N N . GLY A 1 85 ? 16.949 4.146 -5.952 1.00 83.50 85 GLY A N 1
ATOM 660 C CA . GLY A 1 85 ? 18.088 3.748 -6.785 1.00 83.50 85 GLY A CA 1
ATOM 661 C C . GLY A 1 85 ? 17.855 2.477 -7.608 1.00 83.50 85 GLY A C 1
ATOM 662 O O . GLY A 1 85 ? 18.815 1.787 -7.948 1.00 83.50 85 GLY A O 1
ATOM 663 N N . VAL A 1 86 ? 16.599 2.157 -7.925 1.00 84.56 86 VAL A N 1
ATOM 664 C CA . VAL A 1 86 ? 16.217 0.929 -8.636 1.00 84.56 86 VAL A CA 1
ATOM 665 C C . VAL A 1 86 ? 16.353 1.109 -10.147 1.00 84.56 86 VAL A C 1
ATOM 667 O O . VAL A 1 86 ? 15.840 2.069 -10.731 1.00 84.56 86 VAL A O 1
ATOM 670 N N . ALA A 1 87 ? 17.021 0.164 -10.812 1.00 80.94 87 ALA A N 1
ATOM 671 C CA . ALA A 1 87 ? 17.277 0.260 -12.242 1.00 80.94 87 ALA A CA 1
ATOM 672 C C . ALA A 1 87 ? 16.049 -0.159 -13.069 1.00 80.94 87 ALA A C 1
ATOM 674 O O . ALA A 1 87 ? 15.678 -1.327 -13.134 1.00 80.94 87 ALA A O 1
ATOM 675 N N . ILE A 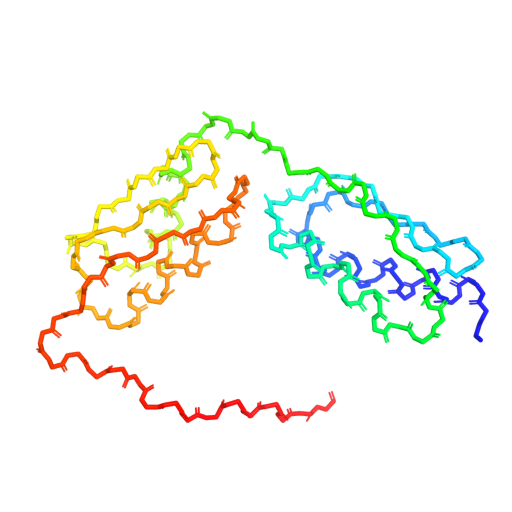1 88 ? 15.469 0.798 -13.794 1.00 80.50 88 ILE A N 1
ATOM 676 C CA . ILE A 1 88 ? 14.343 0.576 -14.722 1.00 80.50 88 ILE A CA 1
ATOM 677 C C . ILE A 1 88 ? 14.768 0.508 -16.197 1.00 80.50 88 ILE A C 1
ATOM 679 O O . ILE A 1 88 ? 13.934 0.627 -17.097 1.00 80.50 88 ILE A O 1
ATOM 683 N N . ALA A 1 89 ? 16.067 0.369 -16.472 1.00 74.56 89 ALA A N 1
ATOM 684 C CA . ALA A 1 89 ? 16.612 0.372 -17.827 1.00 74.56 89 ALA A CA 1
ATOM 685 C C . ALA A 1 89 ? 16.125 -0.861 -18.613 1.00 74.56 89 ALA A C 1
ATOM 687 O O . ALA A 1 89 ? 16.721 -1.928 -18.546 1.00 74.56 89 ALA A O 1
ATOM 688 N N . GLY A 1 90 ? 15.023 -0.706 -19.352 1.00 78.44 90 GLY A N 1
ATOM 689 C CA . GLY A 1 90 ? 14.362 -1.797 -20.079 1.00 78.44 90 GLY A CA 1
ATOM 690 C C . GLY A 1 90 ? 13.011 -2.222 -19.501 1.00 78.44 90 GLY A C 1
ATOM 691 O O . GLY A 1 90 ? 12.350 -3.073 -20.098 1.00 78.44 90 GLY A O 1
ATOM 692 N N . VAL A 1 91 ? 12.565 -1.604 -18.401 1.00 83.38 91 VAL A N 1
ATOM 693 C CA . VAL A 1 91 ? 11.239 -1.819 -17.811 1.00 83.38 91 VAL A CA 1
ATOM 694 C C . VAL A 1 91 ? 10.287 -0.709 -18.251 1.00 83.38 91 VAL A C 1
ATOM 696 O O . VAL A 1 91 ? 10.530 0.482 -18.057 1.00 83.38 91 VAL A O 1
ATOM 699 N N . ARG A 1 92 ? 9.170 -1.103 -18.856 1.00 84.44 92 ARG A N 1
ATOM 700 C CA . ARG A 1 92 ? 8.050 -0.235 -19.201 1.00 84.44 92 ARG A CA 1
ATOM 701 C C . ARG A 1 92 ? 6.997 -0.318 -18.104 1.00 84.44 92 ARG A C 1
ATOM 703 O O . ARG A 1 92 ? 6.504 -1.396 -17.783 1.00 84.44 92 ARG A O 1
ATOM 710 N N . ILE A 1 93 ? 6.644 0.851 -17.585 1.00 85.12 93 ILE A N 1
ATOM 711 C CA . ILE A 1 93 ? 5.609 1.043 -16.574 1.00 85.12 93 ILE A CA 1
ATOM 712 C C . ILE A 1 93 ? 4.417 1.712 -17.250 1.00 85.12 93 ILE A C 1
ATOM 714 O O . ILE A 1 93 ? 4.545 2.824 -17.775 1.00 85.12 93 ILE A O 1
ATOM 718 N N . GLU A 1 94 ? 3.272 1.048 -17.208 1.00 83.50 94 GLU A N 1
ATOM 719 C CA . GLU A 1 94 ? 1.984 1.578 -17.642 1.00 83.50 94 GLU A CA 1
ATOM 720 C C . GLU A 1 94 ? 1.057 1.608 -16.432 1.00 83.50 94 GLU A C 1
ATOM 722 O O . GLU A 1 94 ? 0.984 0.640 -15.683 1.00 83.50 94 GLU A O 1
ATOM 727 N N . ALA A 1 95 ? 0.378 2.726 -16.201 1.00 78.56 95 ALA A N 1
ATOM 728 C CA . ALA A 1 95 ? -0.556 2.838 -15.094 1.00 78.56 95 ALA A CA 1
ATOM 729 C C . ALA A 1 95 ? -1.833 3.528 -15.565 1.00 78.56 95 ALA A C 1
ATOM 731 O O . ALA A 1 95 ? -1.774 4.630 -16.109 1.00 78.56 95 ALA A O 1
ATOM 732 N N . ALA A 1 96 ? -2.969 2.867 -15.364 1.00 73.38 96 ALA A N 1
ATOM 733 C CA . ALA A 1 96 ? -4.284 3.344 -15.769 1.00 73.38 96 ALA A CA 1
ATOM 734 C C . ALA A 1 96 ? -5.324 2.895 -14.740 1.00 73.38 96 ALA A C 1
ATOM 736 O O . ALA A 1 96 ? -5.325 1.738 -14.328 1.00 73.38 96 ALA A O 1
ATOM 737 N N . ASP A 1 97 ? -6.188 3.812 -14.296 1.00 72.88 97 ASP A N 1
ATOM 738 C CA . ASP A 1 97 ? -7.292 3.517 -13.369 1.00 72.88 97 ASP A CA 1
ATOM 739 C C . ASP A 1 97 ? -6.874 2.705 -12.120 1.00 72.88 97 ASP A C 1
ATOM 741 O O . ASP A 1 97 ? -7.583 1.807 -11.668 1.00 72.88 97 ASP A O 1
ATOM 745 N N . GLY A 1 98 ? -5.697 2.970 -11.547 1.00 72.62 98 GLY A N 1
ATOM 746 C CA . GLY A 1 98 ? -5.195 2.228 -10.382 1.00 72.62 98 GLY A CA 1
ATOM 747 C C . GLY A 1 98 ? -4.679 0.813 -10.672 1.00 72.62 98 GLY A C 1
ATOM 748 O O . GLY A 1 98 ? -4.277 0.118 -9.744 1.00 72.62 98 GLY A O 1
ATOM 749 N N . ALA A 1 99 ? -4.659 0.372 -11.928 1.00 81.44 99 ALA A N 1
ATOM 750 C CA . ALA A 1 99 ? -3.917 -0.807 -12.357 1.00 81.44 99 ALA A CA 1
ATOM 751 C C . ALA A 1 99 ? -2.530 -0.387 -12.858 1.00 81.44 99 ALA A C 1
ATOM 753 O O . ALA A 1 99 ? -2.415 0.518 -13.687 1.00 81.44 99 ALA A O 1
ATOM 754 N N . VAL A 1 100 ? -1.481 -1.039 -12.357 1.00 85.38 100 VAL A N 1
ATOM 755 C CA . VAL A 1 100 ? -0.090 -0.825 -12.774 1.00 85.38 100 VAL A CA 1
ATOM 756 C C . VAL A 1 100 ? 0.398 -2.073 -13.496 1.00 85.38 100 VAL A C 1
ATOM 758 O O . VAL A 1 100 ? 0.476 -3.139 -12.900 1.00 85.38 100 VAL A O 1
ATOM 761 N N . ALA A 1 101 ? 0.748 -1.949 -14.769 1.00 86.75 101 ALA A N 1
ATOM 762 C CA . ALA A 1 101 ? 1.360 -3.006 -15.558 1.00 86.75 101 ALA A CA 1
ATOM 763 C C . ALA A 1 101 ? 2.859 -2.733 -15.724 1.00 86.75 101 ALA A C 1
ATOM 765 O O . ALA A 1 101 ? 3.277 -1.681 -16.219 1.00 86.75 101 ALA A O 1
ATOM 766 N N . LEU A 1 102 ? 3.672 -3.702 -15.315 1.00 88.19 102 LEU A N 1
ATOM 767 C CA . LEU A 1 102 ? 5.126 -3.680 -15.419 1.00 88.19 102 LEU A CA 1
ATOM 768 C C . LEU A 1 102 ? 5.537 -4.690 -16.492 1.00 88.19 102 LEU A C 1
ATOM 770 O O . LEU A 1 102 ? 5.181 -5.861 -16.408 1.00 88.19 102 LEU A O 1
ATOM 774 N N . SER A 1 103 ? 6.273 -4.268 -17.515 1.00 87.50 103 SER A N 1
ATOM 775 C CA . SER A 1 103 ? 6.704 -5.145 -18.614 1.00 87.50 103 SER A CA 1
ATOM 776 C C . SER A 1 103 ? 8.135 -4.8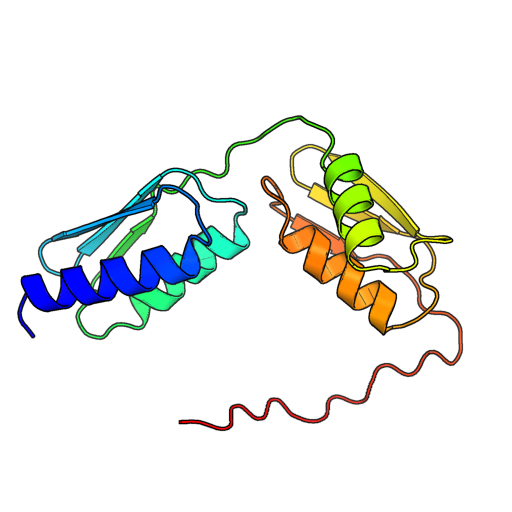45 -19.051 1.00 87.50 103 SER A C 1
ATOM 778 O O . SER A 1 103 ? 8.674 -3.793 -18.728 1.00 87.50 103 SER A O 1
ATOM 780 N N . GLY A 1 104 ? 8.770 -5.759 -19.787 1.00 85.88 104 GLY A N 1
ATOM 781 C CA . GLY A 1 104 ? 10.141 -5.588 -20.283 1.00 85.88 104 GLY A CA 1
ATOM 782 C C . GLY A 1 104 ? 11.133 -6.519 -19.592 1.00 85.88 104 GLY A C 1
ATOM 783 O O . GLY A 1 104 ? 10.765 -7.637 -19.239 1.00 85.88 104 GLY A O 1
ATOM 784 N N . GLN A 1 105 ? 12.380 -6.085 -19.421 1.00 85.25 105 GLN A N 1
ATOM 785 C CA . GLN A 1 105 ? 13.426 -6.862 -18.747 1.00 85.25 105 GLN A CA 1
ATOM 786 C C . GLN A 1 105 ? 14.056 -6.044 -17.622 1.00 85.25 105 GLN A C 1
ATOM 788 O O . GLN A 1 105 ? 14.471 -4.909 -17.846 1.00 85.25 105 GLN A O 1
ATOM 793 N N . ALA A 1 106 ? 14.116 -6.626 -16.423 1.00 84.25 106 ALA A N 1
ATOM 794 C CA . ALA A 1 106 ? 14.869 -6.065 -15.306 1.00 84.25 106 ALA A CA 1
ATOM 795 C C . ALA A 1 106 ? 16.354 -6.418 -15.437 1.00 84.25 106 ALA A C 1
ATOM 797 O O . ALA A 1 106 ? 16.713 -7.401 -16.082 1.00 84.25 106 A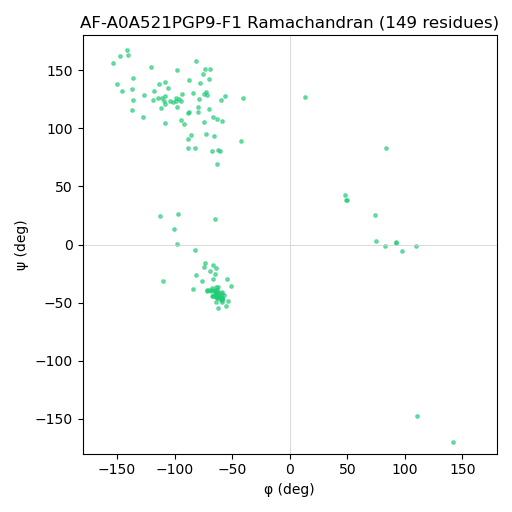LA A O 1
ATOM 798 N N . THR A 1 107 ? 17.219 -5.642 -14.788 1.00 81.81 107 THR A N 1
ATOM 799 C CA . THR A 1 107 ? 18.662 -5.930 -14.742 1.00 81.81 107 THR A CA 1
ATOM 800 C C . THR A 1 107 ? 18.973 -7.062 -13.761 1.00 81.81 107 THR A C 1
ATOM 802 O O . THR A 1 107 ? 19.899 -7.841 -13.978 1.00 81.81 107 THR A O 1
ATOM 805 N N . SER A 1 108 ? 18.181 -7.176 -12.693 1.00 81.62 108 SER A N 1
ATOM 806 C CA . SER A 1 108 ? 18.350 -8.161 -11.627 1.00 81.62 108 SER A CA 1
ATOM 807 C C . SER A 1 108 ? 17.002 -8.589 -11.043 1.00 81.62 108 SER A C 1
ATOM 809 O O . SER A 1 108 ? 15.995 -7.893 -11.195 1.00 81.62 108 SER A O 1
ATOM 811 N N . TRP A 1 109 ? 16.990 -9.721 -10.334 1.00 82.44 109 TRP A N 1
ATOM 812 C CA . TRP A 1 109 ? 15.830 -10.160 -9.555 1.00 82.44 109 TRP A CA 1
ATOM 813 C C . TRP A 1 109 ? 15.434 -9.118 -8.502 1.00 82.44 109 TRP A C 1
ATOM 815 O O . TRP A 1 109 ? 14.256 -8.796 -8.374 1.00 82.44 109 TRP A O 1
ATOM 825 N N . PHE A 1 110 ? 16.423 -8.508 -7.839 1.00 82.56 110 PHE A N 1
ATOM 826 C CA . PHE A 1 110 ? 16.190 -7.452 -6.850 1.00 82.56 110 PHE A CA 1
ATOM 827 C C . PHE A 1 110 ? 15.489 -6.231 -7.446 1.00 82.56 110 PHE A C 1
ATOM 829 O O . PHE A 1 110 ? 14.569 -5.712 -6.826 1.00 82.56 110 PHE A O 1
ATOM 836 N N . ASP A 1 111 ? 15.867 -5.800 -8.655 1.00 84.50 111 ASP A N 1
ATOM 837 C CA . ASP A 1 111 ? 15.184 -4.685 -9.319 1.00 84.50 111 ASP A CA 1
ATOM 838 C C . ASP A 1 111 ? 13.733 -5.054 -9.634 1.00 84.50 111 ASP A C 1
ATOM 840 O O . ASP A 1 111 ? 12.825 -4.270 -9.381 1.00 84.50 111 ASP A O 1
ATOM 844 N N . ARG A 1 112 ? 13.493 -6.267 -10.150 1.00 85.12 112 ARG A N 1
ATOM 845 C CA . ARG A 1 112 ? 12.136 -6.746 -10.443 1.00 85.12 112 ARG A CA 1
ATOM 846 C C . ARG A 1 112 ? 11.250 -6.748 -9.191 1.00 85.12 112 ARG A C 1
ATOM 848 O O . ARG A 1 112 ? 10.131 -6.241 -9.266 1.00 85.12 112 ARG A O 1
ATOM 855 N N . ASP A 1 113 ? 11.730 -7.320 -8.087 1.00 85.31 113 ASP A N 1
ATOM 856 C CA . ASP A 1 113 ? 10.994 -7.379 -6.815 1.00 85.31 113 ASP A CA 1
ATOM 857 C C . ASP A 1 113 ? 10.794 -5.975 -6.226 1.00 85.31 113 ASP A C 1
ATOM 859 O O . ASP A 1 113 ? 9.682 -5.615 -5.840 1.00 85.31 113 ASP A O 1
ATOM 863 N N . ALA A 1 114 ? 11.827 -5.127 -6.250 1.00 85.56 114 ALA A N 1
ATOM 864 C CA . ALA A 1 114 ? 11.735 -3.755 -5.764 1.00 85.56 114 ALA A CA 1
ATOM 865 C C . ALA A 1 114 ? 10.713 -2.929 -6.558 1.00 85.56 114 ALA A C 1
ATOM 867 O O . ALA A 1 114 ? 9.895 -2.236 -5.954 1.00 85.56 114 ALA A O 1
ATOM 868 N N . ILE A 1 115 ? 10.703 -3.025 -7.894 1.00 86.75 115 ILE A N 1
ATOM 869 C CA . ILE A 1 115 ? 9.729 -2.319 -8.743 1.00 86.75 115 ILE A CA 1
ATOM 870 C C . ILE A 1 115 ? 8.302 -2.722 -8.379 1.00 86.75 115 ILE A C 1
ATOM 872 O O . ILE A 1 115 ? 7.439 -1.857 -8.221 1.00 86.75 115 ILE A O 1
ATOM 876 N N . GLU A 1 116 ? 8.051 -4.021 -8.226 1.00 87.12 116 GLU A N 1
ATOM 877 C CA . GLU A 1 116 ? 6.735 -4.533 -7.853 1.00 87.12 116 GLU A CA 1
ATOM 878 C C . GLU A 1 116 ? 6.316 -4.069 -6.455 1.00 87.12 116 GLU A C 1
ATOM 880 O O . GLU A 1 116 ? 5.223 -3.523 -6.284 1.00 87.12 116 GLU A O 1
ATOM 885 N N . ARG A 1 117 ? 7.196 -4.217 -5.459 1.00 85.12 117 ARG A N 1
ATOM 886 C CA . ARG A 1 117 ? 6.928 -3.779 -4.084 1.00 85.12 117 ARG A CA 1
ATOM 887 C C . ARG A 1 117 ? 6.629 -2.290 -4.018 1.00 85.12 117 ARG A C 1
ATOM 889 O O . ARG A 1 117 ? 5.659 -1.891 -3.380 1.00 85.12 117 ARG A O 1
ATOM 896 N N . LEU A 1 118 ? 7.427 -1.469 -4.695 1.00 85.56 118 LEU A N 1
ATOM 897 C CA . LEU A 1 118 ? 7.248 -0.021 -4.716 1.00 85.56 118 LEU A CA 1
ATOM 898 C C . LEU A 1 118 ? 5.969 0.374 -5.459 1.00 85.56 118 LEU A C 1
ATOM 900 O O . LEU A 1 118 ? 5.254 1.251 -4.976 1.00 85.56 118 LEU A O 1
ATOM 904 N N . ALA A 1 119 ? 5.610 -0.312 -6.548 1.00 85.06 119 ALA A N 1
ATOM 905 C CA . ALA A 1 119 ? 4.327 -0.110 -7.221 1.00 85.06 119 ALA A CA 1
ATOM 906 C C . ALA A 1 119 ? 3.150 -0.323 -6.260 1.00 85.06 119 ALA A C 1
ATOM 908 O O . ALA A 1 119 ? 2.246 0.509 -6.211 1.00 85.06 119 ALA A O 1
ATOM 909 N N . TRP A 1 120 ? 3.201 -1.364 -5.426 1.00 83.00 120 TRP A N 1
ATOM 910 C CA . TRP A 1 120 ? 2.189 -1.605 -4.398 1.00 83.00 120 TRP A CA 1
ATOM 911 C C . TRP A 1 120 ? 2.130 -0.529 -3.315 1.00 83.00 120 TRP A C 1
ATOM 913 O O . TRP A 1 120 ? 1.076 -0.350 -2.712 1.00 83.00 120 TRP A O 1
ATOM 923 N N . THR A 1 121 ? 3.214 0.205 -3.052 1.00 77.06 121 THR A N 1
ATOM 924 C CA . THR A 1 121 ? 3.195 1.289 -2.053 1.00 77.06 121 THR A CA 1
ATOM 925 C C . THR A 1 121 ? 2.469 2.543 -2.531 1.00 77.06 121 THR A C 1
ATOM 927 O O . THR A 1 121 ? 2.047 3.351 -1.702 1.00 77.06 121 THR A O 1
ATOM 930 N N . LEU A 1 122 ? 2.287 2.714 -3.843 1.00 77.38 122 LEU A N 1
ATOM 931 C CA . LEU A 1 122 ? 1.763 3.956 -4.393 1.00 77.38 122 LEU A CA 1
ATOM 932 C C . LEU A 1 122 ? 0.289 4.187 -4.072 1.00 77.38 122 LEU A C 1
ATOM 934 O O . LEU A 1 122 ? -0.519 3.252 -4.110 1.00 77.38 122 LEU A O 1
ATOM 938 N N . PRO A 1 123 ? -0.090 5.450 -3.816 1.00 69.38 123 PRO A N 1
ATOM 939 C CA . PRO A 1 123 ? -1.459 5.768 -3.503 1.00 69.38 123 PRO A CA 1
ATOM 940 C C . PRO A 1 123 ? -2.353 5.649 -4.744 1.00 69.38 123 PRO A C 1
ATOM 942 O O . PRO A 1 123 ? -2.050 6.241 -5.775 1.00 69.38 123 PRO A O 1
ATOM 945 N N . GLY A 1 124 ? -3.463 4.918 -4.660 1.00 71.81 124 GLY A N 1
ATOM 946 C CA . GLY A 1 124 ? -4.365 4.674 -5.790 1.00 71.81 124 GLY A CA 1
ATOM 947 C C . GLY A 1 124 ? -4.149 3.344 -6.508 1.00 71.81 124 GLY A C 1
ATOM 948 O O . GLY A 1 124 ? -4.942 3.014 -7.389 1.00 71.81 124 GLY A O 1
ATOM 949 N N . VAL A 1 125 ? -3.117 2.573 -6.149 1.00 80.50 125 VAL A N 1
ATOM 950 C CA . VAL A 1 125 ? -2.860 1.263 -6.761 1.00 80.50 125 VAL A CA 1
ATOM 951 C C . VAL A 1 125 ? -3.783 0.203 -6.165 1.00 80.50 125 VAL A C 1
ATOM 953 O O . VAL A 1 125 ? -3.843 -0.004 -4.954 1.00 80.50 125 VAL A O 1
ATOM 956 N N . ARG A 1 126 ? -4.510 -0.466 -7.058 1.00 75.75 126 ARG A N 1
ATOM 957 C CA . ARG A 1 126 ? -5.491 -1.521 -6.778 1.00 75.75 126 ARG A CA 1
ATOM 958 C C . ARG A 1 126 ? -4.992 -2.885 -7.239 1.00 75.75 126 ARG A C 1
ATOM 960 O O . ARG A 1 126 ? -5.342 -3.907 -6.662 1.00 75.75 126 ARG A O 1
ATOM 967 N N . SER A 1 127 ? -4.192 -2.902 -8.302 1.00 79.38 127 SER A N 1
ATOM 968 C CA . SER A 1 127 ? -3.615 -4.114 -8.873 1.00 79.38 127 SER A CA 1
ATOM 969 C C . SER A 1 127 ? -2.271 -3.799 -9.515 1.00 79.38 127 SER A C 1
ATOM 971 O O . SER A 1 127 ? -2.132 -2.779 -10.194 1.00 79.38 127 SER A O 1
ATOM 973 N N . VAL A 1 128 ? -1.297 -4.682 -9.308 1.00 84.75 128 VAL A N 1
ATOM 974 C CA . VAL A 1 128 ? -0.001 -4.649 -9.986 1.00 84.75 128 VAL A CA 1
ATOM 975 C C . VAL A 1 128 ? 0.142 -5.934 -10.788 1.00 84.75 128 VAL A C 1
ATOM 977 O O . VAL A 1 128 ? 0.033 -7.030 -10.244 1.00 84.75 128 VAL A O 1
ATOM 980 N N . GLU A 1 129 ? 0.385 -5.801 -12.085 1.00 86.38 129 GLU A N 1
ATOM 981 C CA . GLU A 1 129 ? 0.656 -6.916 -12.979 1.00 86.38 129 GLU A CA 1
ATOM 982 C C . GLU A 1 129 ? 2.136 -6.906 -13.376 1.00 86.38 129 GLU A C 1
ATOM 984 O O . GLU A 1 129 ? 2.575 -6.086 -14.185 1.00 86.38 129 GLU A O 1
ATOM 989 N N . ASN A 1 130 ? 2.915 -7.823 -12.794 1.00 84.75 130 ASN A N 1
ATOM 990 C CA . ASN A 1 130 ? 4.341 -7.953 -13.074 1.00 84.75 130 ASN A CA 1
ATOM 991 C C . ASN A 1 130 ? 4.607 -8.950 -14.215 1.00 84.75 130 ASN A C 1
ATOM 993 O O . ASN A 1 130 ? 4.569 -10.166 -14.031 1.00 84.75 130 ASN A O 1
ATOM 997 N N . ARG A 1 131 ? 4.916 -8.427 -15.403 1.00 86.19 131 ARG A N 1
ATOM 998 C CA . ARG A 1 131 ? 5.352 -9.176 -16.595 1.00 86.19 131 ARG A CA 1
ATOM 999 C C . ARG A 1 131 ? 6.812 -8.877 -16.948 1.00 86.19 131 ARG A C 1
ATOM 1001 O O . ARG A 1 131 ? 7.203 -8.977 -18.112 1.00 86.19 131 ARG A O 1
ATOM 1008 N N . VAL A 1 132 ? 7.617 -8.463 -15.970 1.00 84.12 132 VAL A N 1
ATOM 1009 C CA . VAL A 1 132 ? 9.034 -8.150 -16.176 1.00 84.12 132 VAL A CA 1
ATOM 1010 C C . VAL A 1 132 ? 9.849 -9.441 -16.216 1.00 84.12 132 VAL A C 1
ATOM 1012 O O . VAL A 1 132 ? 9.900 -10.209 -15.254 1.00 84.12 132 VAL A O 1
ATOM 1015 N N . GLY A 1 133 ? 10.497 -9.695 -17.348 1.00 81.56 133 GLY A N 1
ATOM 1016 C CA . GLY A 1 133 ? 11.411 -10.816 -17.523 1.00 81.56 133 GLY A CA 1
ATOM 1017 C C . GLY A 1 133 ? 12.732 -10.595 -16.791 1.00 81.56 133 GLY A C 1
ATOM 1018 O O . GLY A 1 133 ? 13.190 -9.463 -16.629 1.00 81.56 133 GLY A O 1
ATOM 1019 N N . LEU A 1 134 ? 13.360 -11.691 -16.379 1.00 80.50 134 LEU A N 1
ATOM 1020 C CA . LEU A 1 134 ? 14.714 -11.686 -15.838 1.00 80.50 134 LEU A CA 1
ATOM 1021 C C . LEU A 1 134 ? 15.719 -12.074 -16.932 1.00 80.50 134 LEU A C 1
ATOM 1023 O O . LEU A 1 134 ? 15.366 -12.827 -17.847 1.00 80.50 134 LEU A O 1
ATOM 1027 N N . PRO A 1 135 ? 16.962 -11.573 -16.875 1.00 76.94 135 PRO A N 1
ATOM 1028 C CA . PRO A 1 135 ? 18.001 -11.996 -17.792 1.00 76.94 135 PRO A CA 1
ATOM 1029 C C . PRO A 1 135 ? 18.406 -13.451 -17.492 1.00 76.94 135 PRO A C 1
ATOM 1031 O O . PRO A 1 135 ? 18.311 -13.906 -16.349 1.00 76.94 135 PRO A O 1
ATOM 1034 N N . PRO A 1 136 ? 18.860 -14.208 -18.506 1.00 67.56 136 PRO A N 1
ATOM 1035 C CA . PRO A 1 136 ? 19.306 -15.583 -18.311 1.00 67.56 136 PRO A CA 1
ATOM 1036 C C . PRO A 1 136 ? 20.476 -15.627 -17.319 1.00 67.56 136 PRO A C 1
ATOM 1038 O O . PRO A 1 136 ? 21.484 -14.952 -17.514 1.00 67.56 136 PRO A O 1
ATOM 1041 N N . GLY A 1 137 ? 20.333 -16.420 -16.254 1.00 67.69 137 GLY A N 1
ATOM 1042 C CA . GLY A 1 137 ? 21.316 -16.515 -15.170 1.00 67.69 137 GLY A CA 1
ATOM 1043 C C . GLY A 1 137 ? 21.075 -15.563 -13.994 1.00 67.69 137 GLY A C 1
ATOM 1044 O O . GLY A 1 137 ? 21.849 -15.597 -13.041 1.00 67.69 137 GLY A O 1
ATOM 1045 N N . ALA A 1 138 ? 20.008 -14.755 -14.017 1.00 64.31 138 ALA A N 1
ATOM 1046 C CA . ALA A 1 138 ? 19.509 -14.126 -12.800 1.00 64.31 138 ALA A CA 1
ATOM 1047 C C . ALA A 1 138 ? 19.050 -15.226 -11.838 1.00 64.31 138 ALA A C 1
ATOM 1049 O O . ALA A 1 138 ? 18.044 -15.896 -12.077 1.00 64.31 138 ALA A O 1
ATOM 1050 N N . VAL A 1 139 ? 19.827 -15.429 -10.780 1.00 64.75 139 VAL A N 1
ATOM 1051 C CA . VAL A 1 139 ? 19.425 -16.267 -9.658 1.00 64.75 139 VAL A CA 1
ATOM 1052 C C . VAL A 1 139 ? 18.321 -15.525 -8.914 1.00 64.75 139 VAL A C 1
ATOM 1054 O O . VAL A 1 139 ? 18.522 -14.416 -8.419 1.00 64.75 139 VAL A O 1
ATOM 1057 N N . GLU A 1 140 ? 17.129 -16.112 -8.892 1.00 62.72 140 GLU A N 1
ATOM 1058 C CA . GLU A 1 140 ? 16.199 -15.842 -7.803 1.00 62.72 140 GLU A CA 1
ATOM 1059 C C . GLU A 1 140 ? 16.958 -16.204 -6.521 1.00 62.72 140 GLU A C 1
ATOM 1061 O O . GLU A 1 140 ? 17.583 -17.268 -6.505 1.00 62.72 140 GLU A O 1
ATOM 1066 N N . PRO A 1 141 ? 17.042 -15.326 -5.506 1.00 62.25 141 PRO A N 1
ATOM 1067 C CA . PRO A 1 141 ? 17.603 -15.742 -4.237 1.00 62.25 141 PRO A CA 1
ATOM 1068 C C . PRO A 1 141 ? 16.737 -16.911 -3.767 1.00 62.25 141 PRO A C 1
ATOM 1070 O O . PRO A 1 141 ? 15.568 -16.711 -3.440 1.00 62.25 141 PRO A O 1
ATOM 1073 N N . ASP A 1 142 ? 17.280 -18.131 -3.845 1.00 56.78 142 ASP A N 1
ATOM 1074 C CA . ASP A 1 142 ? 16.671 -19.334 -3.289 1.00 56.78 142 ASP A CA 1
ATOM 1075 C C . ASP A 1 142 ? 16.067 -18.963 -1.933 1.00 56.78 142 ASP A C 1
ATOM 1077 O O . ASP A 1 142 ? 16.738 -18.337 -1.111 1.00 56.78 142 ASP A O 1
ATOM 1081 N N . GLY A 1 143 ? 14.777 -19.264 -1.756 1.00 54.12 143 GLY A N 1
ATOM 1082 C CA . GLY A 1 143 ? 13.963 -18.828 -0.626 1.00 54.12 143 GLY A CA 1
ATOM 1083 C C . GLY A 1 143 ? 14.492 -19.315 0.721 1.00 54.12 143 GLY A C 1
ATOM 1084 O O . GLY A 1 143 ? 13.965 -20.266 1.297 1.00 54.12 143 GLY A O 1
ATOM 1085 N N . GLU A 1 144 ? 15.502 -18.632 1.246 1.00 43.53 144 GLU A N 1
ATOM 1086 C CA . GLU A 1 144 ? 16.028 -18.820 2.585 1.00 43.53 144 GLU A CA 1
ATOM 1087 C C . GLU A 1 144 ? 15.343 -17.820 3.524 1.00 43.53 144 GLU A C 1
ATOM 1089 O O . GLU A 1 144 ? 15.577 -16.615 3.486 1.00 43.53 144 GLU A O 1
ATOM 1094 N N . GLY A 1 145 ? 14.455 -18.356 4.362 1.00 39.06 145 GLY A N 1
ATOM 1095 C CA . GLY A 1 145 ? 14.134 -17.766 5.655 1.00 39.06 145 GLY A CA 1
ATOM 1096 C C . GLY A 1 145 ? 13.092 -16.654 5.657 1.00 39.06 145 GLY A C 1
ATOM 1097 O O . GLY A 1 145 ? 13.396 -15.489 5.897 1.00 39.06 145 GLY A O 1
ATOM 1098 N N . VAL A 1 146 ? 11.817 -17.045 5.661 1.00 44.28 146 VAL A N 1
ATOM 1099 C CA . VAL A 1 146 ? 10.930 -16.473 6.682 1.00 44.28 146 VAL A CA 1
ATOM 1100 C C . VAL A 1 146 ? 11.488 -16.916 8.042 1.00 44.28 146 VAL A C 1
ATOM 1102 O O . VAL A 1 146 ? 11.032 -17.894 8.623 1.00 44.28 146 VAL A O 1
ATOM 1105 N N . GLU A 1 147 ? 12.505 -16.220 8.551 1.00 38.09 147 GLU A N 1
ATOM 1106 C CA . GLU A 1 147 ? 12.722 -16.145 9.991 1.00 38.09 147 GLU A CA 1
ATOM 1107 C C . GLU A 1 147 ? 11.797 -15.054 10.519 1.00 38.09 147 GLU A C 1
ATOM 1109 O O . GLU A 1 147 ? 12.163 -13.903 10.743 1.00 38.09 147 GLU A O 1
ATOM 1114 N N . ILE A 1 148 ? 10.550 -15.457 10.744 1.00 43.50 148 ILE A N 1
ATOM 1115 C CA . ILE A 1 148 ? 9.757 -14.934 11.854 1.00 43.50 148 ILE A CA 1
ATOM 1116 C C . ILE A 1 148 ? 10.449 -15.323 13.172 1.00 43.50 148 ILE A C 1
ATOM 1118 O O . ILE A 1 148 ? 9.956 -16.151 13.929 1.00 43.50 148 ILE A O 1
ATOM 1122 N N . SER A 1 149 ? 11.607 -14.726 13.454 1.00 40.16 149 SER A N 1
ATOM 1123 C CA . SER A 1 149 ? 12.223 -14.747 14.783 1.00 40.16 149 SER A CA 1
ATOM 1124 C C . SER A 1 149 ? 11.690 -13.553 15.580 1.00 40.16 149 SER A C 1
ATOM 1126 O O . SER A 1 149 ? 12.237 -12.456 15.577 1.00 40.16 149 SER A O 1
ATOM 1128 N N . GLN A 1 150 ? 10.512 -13.792 16.155 1.00 43.72 150 GLN A N 1
ATOM 1129 C CA . GLN A 1 150 ? 10.085 -13.468 17.519 1.00 43.72 150 GLN A CA 1
ATOM 1130 C C . GLN A 1 150 ? 10.963 -12.500 18.351 1.00 43.72 150 GLN A C 1
ATOM 1132 O O . GLN A 1 150 ? 12.116 -12.808 18.647 1.00 43.72 150 GLN A O 1
ATOM 1137 N N . VAL A 1 151 ? 10.343 -11.437 18.888 1.00 50.19 151 VAL A N 1
ATOM 1138 C CA . VAL A 1 151 ? 10.326 -11.124 20.338 1.00 50.19 151 VAL A CA 1
ATOM 1139 C C . VAL A 1 151 ? 9.182 -10.179 20.679 1.00 50.19 151 VAL A C 1
ATOM 1141 O O . VAL A 1 151 ? 8.979 -9.199 19.930 1.00 50.19 151 VAL A O 1
#

Nearest PDB structures (foldseek):
  8rjx-assembly1_A  TM=4.551E-01  e=1.874E-09  Escherichia coli
  7a2d-assembly1_A  TM=4.166E-01  e=2.340E-07  Escherichia coli K-12
  8zex-assembly1_A  TM=7.994E-01  e=6.422E-04  Escherichia coli
  7vcm-assembly1_A  TM=8.020E-01  e=8.308E-04  Aequorea victoria
  6xmv-assembly1_A  TM=4.587E-01  e=2.119E-05  Neisseria gonorrhoeae FA 1090

Foldseek 3Di:
DDQVVLLVVLVVLCVVLQVPFPWDWDADQLEIEIDGEHQEVVSLVVSQVVSVPDPSRPYYHRHYDQPQPPPPLVVVLVVVCVVVVADCPQWDWDDDQQEIEIAGEGAAPVSLVVSQVSSRRGGRHHYYHRHYDYDPPRDPPPDPDPPPDDD

Mean predicted aligned error: 12.12 Å

Solvent-accessible surface area (backbone atoms only — not comparable to full-atom values): 8707 Å² total; per-residue (Å²): 133,55,74,67,59,54,36,54,52,50,46,54,52,47,57,65,71,40,74,84,40,71,63,52,69,47,66,55,98,33,33,36,38,35,39,40,50,36,48,15,54,67,57,53,50,50,54,52,53,59,49,61,66,38,92,69,41,79,45,74,49,77,59,59,39,51,61,75,60,92,57,62,56,44,58,55,45,51,54,50,32,59,74,73,68,48,63,54,80,57,46,48,71,46,55,56,97,32,37,36,41,36,31,47,36,29,83,39,53,67,35,47,53,48,53,53,56,52,48,60,65,36,63,25,31,72,45,76,46,83,58,56,40,71,51,95,84,57,65,68,79,73,91,74,70,91,70,83,73,80,134

Radius of gyration: 18.57 Å; Cα contacts (8 Å, |Δi|>4): 252; chains: 1; bounding box: 40×31×49 Å